Protein AF-A0A353ZVW0-F1 (afdb_monomer)

Solvent-accessible surface area (backbone atoms only — not comparable to full-atom values): 3473 Å² total; per-residue (Å²): 102,70,67,48,33,52,50,25,49,48,53,58,69,40,31,81,78,57,34,72,87,51,35,49,62,53,50,53,54,50,49,53,53,43,49,54,52,49,74,71,34,94,65,80,62,56,88,47,67,38,59,24,19,83,59,72,44,64,84,129

Sequence (60 aa):
RKLITALAGLVTSAAPEIGSQHAGPLRDGLRSLQLAFREESVIPDAPGKGPGEKYTGAVN

Mean predicted aligned error: 7.28 Å

pLDDT: mean 73.35, std 7.21, range [55.09, 83.62]

Nearest PDB structures (foldseek):
  7rq8-assembly2_2t  TM=7.071E-01  e=5.970E+00  Thermus thermophilus HB8
  4v48-assembly1_BT  TM=7.092E-01  e=8.240E+00  Escherichia coli
  2jqk-assembly1_A  TM=7.392E-01  e=9.374E+00  Homo sapiens

Foldseek 3Di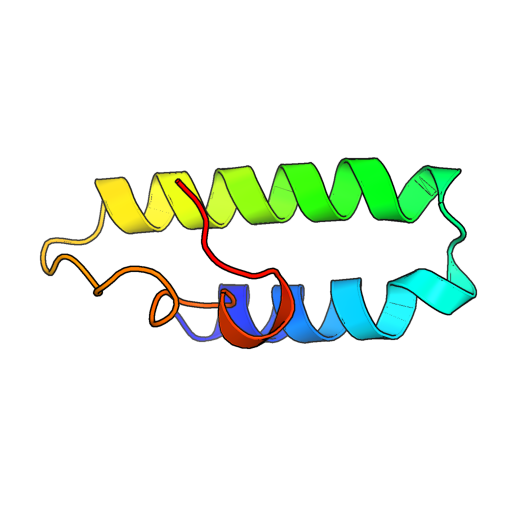:
DVVLLVLLVVLLVCDVVVDPVPSVVSLVVSLVVQVVCCVVDPDRDPFCRTRSCVRNPGRD

Secondary structure (DSSP, 8-state):
-HHHHHHHHHHHHHHHHHHHHHHHHHHHHHHHHHHHHHHS-SS-PPTT-STTHHHH----

Structure (mmCIF, N/CA/C/O backbone):
data_AF-A0A353ZVW0-F1
#
_entry.id   AF-A0A353ZVW0-F1
#
loop_
_atom_site.group_PDB
_atom_site.id
_atom_site.type_symbol
_atom_site.label_atom_id
_atom_site.label_alt_id
_atom_site.label_comp_id
_atom_site.label_asym_id
_atom_site.label_entity_id
_atom_site.label_seq_id
_atom_site.pdbx_PDB_ins_code
_atom_site.Cartn_x
_atom_site.Cartn_y
_atom_site.Cartn_z
_atom_site.occupancy
_atom_site.B_iso_or_equiv
_atom_site.auth_seq_id
_atom_site.auth_comp_id
_atom_site.auth_asym_id
_atom_site.auth_atom_id
_atom_site.pdbx_PDB_model_num
ATOM 1 N N . ARG A 1 1 ? -12.541 2.412 3.607 1.00 67.12 1 ARG A N 1
ATOM 2 C CA . ARG A 1 1 ? -12.009 1.030 3.450 1.00 67.12 1 ARG A CA 1
ATOM 3 C C . ARG A 1 1 ? -11.981 0.550 1.984 1.00 67.12 1 ARG A C 1
ATOM 5 O O . ARG A 1 1 ? -10.906 0.206 1.526 1.00 67.12 1 ARG A O 1
ATOM 12 N N . LYS A 1 2 ? -13.091 0.589 1.215 1.00 67.75 2 LYS A N 1
ATOM 13 C CA . LYS A 1 2 ? -13.146 0.105 -0.195 1.00 67.75 2 LYS A CA 1
ATOM 14 C C . LYS A 1 2 ? -12.193 0.820 -1.176 1.00 67.75 2 LYS A C 1
ATOM 16 O O . LYS A 1 2 ? -11.576 0.157 -1.998 1.00 67.75 2 LYS A O 1
ATOM 21 N N . LEU A 1 3 ? -12.041 2.145 -1.062 1.00 72.25 3 LEU A N 1
ATOM 22 C CA . LEU A 1 3 ? -11.178 2.942 -1.952 1.00 72.25 3 LEU A CA 1
ATOM 23 C C . LEU A 1 3 ? -9.691 2.565 -1.843 1.00 72.25 3 LEU A C 1
ATOM 25 O O . LEU A 1 3 ? -9.022 2.419 -2.856 1.00 72.25 3 LEU A O 1
ATOM 29 N N . ILE A 1 4 ? -9.195 2.326 -0.628 1.00 76.50 4 ILE A N 1
ATOM 30 C CA . ILE A 1 4 ? -7.796 1.941 -0.374 1.00 76.50 4 ILE A CA 1
ATOM 31 C C . ILE A 1 4 ? -7.513 0.555 -0.948 1.00 76.50 4 ILE A C 1
ATOM 33 O O . ILE A 1 4 ? -6.476 0.328 -1.556 1.00 76.50 4 ILE A O 1
ATOM 37 N N . THR A 1 5 ? -8.459 -0.376 -0.803 1.00 74.88 5 THR A N 1
ATOM 38 C CA . THR A 1 5 ? -8.347 -1.711 -1.400 1.00 74.88 5 THR A CA 1
ATOM 39 C C . THR A 1 5 ? -8.326 -1.654 -2.927 1.00 74.88 5 THR A C 1
ATOM 41 O O . THR A 1 5 ? -7.552 -2.384 -3.540 1.00 74.88 5 THR A O 1
ATOM 44 N N . ALA A 1 6 ? -9.135 -0.784 -3.539 1.00 78.25 6 ALA A N 1
ATOM 45 C CA . ALA A 1 6 ? -9.120 -0.573 -4.984 1.00 78.25 6 ALA A CA 1
ATOM 46 C C . ALA A 1 6 ? -7.791 0.042 -5.456 1.00 78.25 6 ALA A C 1
ATOM 48 O O . ALA A 1 6 ? -7.209 -0.445 -6.422 1.00 78.25 6 ALA A O 1
ATOM 49 N N . LEU A 1 7 ? -7.272 1.044 -4.734 1.00 78.38 7 LEU A N 1
ATOM 50 C CA . LEU A 1 7 ? -5.977 1.663 -5.031 1.00 78.38 7 LEU A CA 1
ATOM 51 C C . LEU A 1 7 ? -4.826 0.658 -4.877 1.00 78.38 7 LEU A C 1
ATOM 53 O O . LEU A 1 7 ? -3.935 0.609 -5.715 1.00 78.38 7 LEU A O 1
ATOM 57 N N . ALA A 1 8 ? -4.880 -0.192 -3.851 1.00 81.12 8 ALA A N 1
ATOM 58 C CA . ALA A 1 8 ? -3.904 -1.252 -3.638 1.00 81.12 8 ALA A CA 1
ATOM 59 C C . ALA A 1 8 ? -3.907 -2.295 -4.758 1.00 81.12 8 ALA A C 1
ATOM 61 O O . ALA A 1 8 ? -2.841 -2.686 -5.226 1.00 81.12 8 ALA A O 1
ATOM 62 N N . GLY A 1 9 ? -5.088 -2.689 -5.240 1.00 81.19 9 GLY A N 1
ATOM 63 C CA . GLY A 1 9 ? -5.199 -3.533 -6.429 1.00 81.19 9 GLY A CA 1
ATOM 64 C C . GLY A 1 9 ? -4.604 -2.856 -7.665 1.00 81.19 9 GLY A C 1
ATOM 65 O O . GLY A 1 9 ? -3.793 -3.461 -8.358 1.00 81.19 9 GLY A O 1
ATOM 66 N N . LEU A 1 10 ? -4.939 -1.583 -7.899 1.00 80.69 10 LEU A N 1
ATOM 67 C CA . LEU A 1 10 ? -4.447 -0.824 -9.048 1.00 80.69 10 LEU A CA 1
ATOM 68 C C . LEU A 1 10 ? -2.920 -0.686 -9.039 1.00 80.69 10 LEU A C 1
ATOM 70 O O . LEU A 1 10 ? -2.285 -0.988 -10.040 1.00 80.69 10 LEU A O 1
ATOM 74 N N . VAL A 1 11 ? -2.321 -0.273 -7.920 1.00 79.94 11 VAL A N 1
ATOM 75 C CA . VAL A 1 11 ? -0.866 -0.069 -7.810 1.00 79.94 11 VAL A CA 1
ATOM 76 C C . VAL A 1 11 ? -0.115 -1.392 -7.946 1.00 79.94 11 VAL A C 1
ATOM 78 O O . VAL A 1 11 ? 0.907 -1.447 -8.628 1.00 79.94 11 VAL A O 1
ATOM 81 N N . THR A 1 12 ? -0.618 -2.475 -7.348 1.00 79.56 12 THR A N 1
ATOM 82 C CA . THR A 1 12 ? 0.016 -3.796 -7.462 1.00 79.56 12 THR A CA 1
ATOM 83 C C . THR A 1 12 ? -0.097 -4.364 -8.877 1.00 79.56 12 THR A C 1
ATOM 85 O O . THR A 1 12 ? 0.886 -4.909 -9.377 1.00 79.56 12 THR A O 1
ATOM 88 N N . SER A 1 13 ? -1.238 -4.191 -9.550 1.00 81.38 13 SER A N 1
ATOM 89 C CA . SER A 1 13 ? -1.426 -4.614 -10.944 1.00 81.38 13 SER A CA 1
ATOM 90 C C . SER A 1 13 ? -0.694 -3.727 -11.954 1.00 81.38 13 SER A C 1
ATOM 92 O O . SER A 1 13 ? -0.253 -4.237 -12.978 1.00 81.38 13 SER A O 1
ATOM 94 N N . ALA A 1 14 ? -0.533 -2.431 -11.675 1.00 78.56 14 ALA A N 1
ATOM 95 C CA . ALA A 1 14 ? 0.161 -1.487 -12.552 1.00 78.56 14 ALA A CA 1
ATOM 96 C C . ALA A 1 14 ? 1.684 -1.475 -12.346 1.00 78.56 14 ALA A C 1
ATOM 98 O O . ALA A 1 14 ? 2.407 -1.012 -13.221 1.00 78.56 14 ALA A O 1
ATOM 99 N N . ALA A 1 15 ? 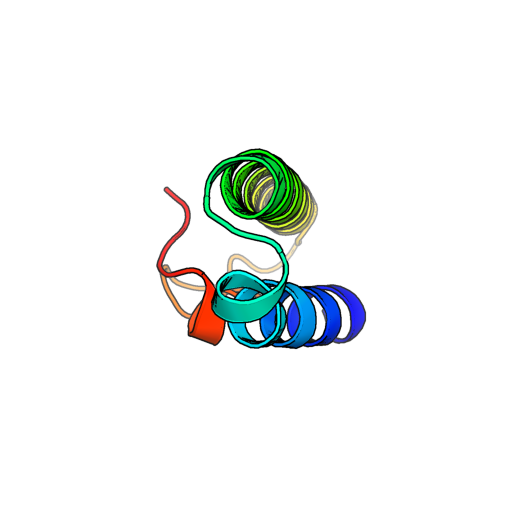2.195 -2.006 -11.229 1.00 75.94 15 ALA A N 1
ATOM 100 C CA . ALA A 1 15 ? 3.627 -2.095 -10.935 1.00 75.94 15 ALA A CA 1
ATOM 101 C C . ALA A 1 15 ? 4.513 -2.666 -12.071 1.00 75.94 15 ALA A C 1
ATOM 103 O O . ALA A 1 15 ? 5.590 -2.105 -12.280 1.00 75.94 15 ALA A O 1
ATOM 104 N N . PRO A 1 16 ? 4.129 -3.737 -12.801 1.00 76.38 16 PRO A N 1
ATOM 105 C CA . PRO A 1 16 ? 4.909 -4.220 -13.944 1.00 76.38 16 PRO A CA 1
ATOM 106 C C . PRO A 1 16 ? 4.883 -3.276 -15.157 1.00 76.38 16 PRO A C 1
ATOM 108 O O . PRO A 1 16 ? 5.856 -3.244 -15.901 1.00 76.38 16 PRO A O 1
ATOM 111 N N . GLU A 1 17 ? 3.817 -2.493 -15.338 1.00 80.00 17 GLU A N 1
ATOM 112 C CA . GLU A 1 17 ? 3.641 -1.581 -16.483 1.00 80.00 17 GLU A CA 1
ATOM 113 C C . GLU A 1 17 ? 4.387 -0.252 -16.288 1.00 80.00 17 GLU A C 1
ATOM 115 O O . GLU A 1 17 ? 4.976 0.285 -17.220 1.00 80.00 17 GLU A O 1
ATOM 120 N N . ILE A 1 18 ? 4.387 0.286 -15.065 1.00 73.25 18 ILE A N 1
ATOM 121 C CA . ILE A 1 18 ? 4.947 1.616 -14.757 1.00 73.25 18 ILE A CA 1
ATOM 122 C C . ILE A 1 18 ? 6.425 1.589 -14.335 1.00 73.25 18 ILE A C 1
ATOM 124 O O . ILE A 1 18 ? 7.026 2.642 -14.124 1.00 73.25 18 ILE A O 1
ATOM 128 N N . GLY A 1 19 ? 7.023 0.401 -14.208 1.00 70.06 19 GLY A N 1
ATOM 129 C CA . GLY A 1 19 ? 8.416 0.230 -13.796 1.00 70.06 19 GLY A CA 1
ATOM 130 C C . GLY A 1 19 ? 8.698 0.652 -12.345 1.00 70.06 19 GLY A C 1
ATOM 131 O O . GLY A 1 19 ? 7.922 1.349 -11.686 1.00 70.06 19 GLY A O 1
ATOM 132 N N . SER A 1 20 ? 9.849 0.232 -11.810 1.00 69.00 20 SER A N 1
ATOM 133 C CA . SER A 1 20 ? 10.242 0.496 -10.412 1.00 69.00 20 SER A CA 1
ATOM 134 C C . SER A 1 20 ? 10.327 1.989 -10.069 1.00 69.00 20 SER A C 1
ATOM 136 O O . SER A 1 20 ? 10.084 2.368 -8.924 1.00 69.00 20 SER A O 1
ATOM 138 N N . GLN A 1 21 ? 10.613 2.828 -11.067 1.00 77.56 21 GLN A N 1
ATOM 139 C CA . GLN A 1 21 ? 10.796 4.271 -10.930 1.00 77.56 21 GLN A CA 1
ATOM 140 C C . GLN A 1 21 ? 9.504 5.008 -10.537 1.00 77.56 21 GLN A C 1
ATOM 142 O O . GLN A 1 21 ? 9.562 5.983 -9.792 1.00 77.56 21 GLN A O 1
ATOM 147 N N . HIS A 1 22 ? 8.339 4.513 -10.970 1.00 73.94 22 HIS A N 1
ATOM 148 C CA . HIS A 1 22 ? 7.033 5.069 -10.600 1.00 73.94 22 HIS A CA 1
ATOM 149 C C . HIS A 1 22 ? 6.281 4.192 -9.588 1.00 73.94 22 HIS A C 1
ATOM 151 O O . HIS A 1 22 ? 5.523 4.710 -8.768 1.00 73.94 22 HIS A O 1
ATOM 157 N N . ALA A 1 23 ? 6.520 2.876 -9.583 1.00 74.94 23 ALA A N 1
ATOM 158 C CA . ALA A 1 23 ? 5.863 1.953 -8.658 1.00 74.94 23 ALA A CA 1
ATOM 159 C C . ALA A 1 23 ? 6.301 2.139 -7.193 1.00 74.94 23 ALA A C 1
ATOM 161 O O . ALA A 1 23 ? 5.491 1.922 -6.293 1.00 74.94 23 ALA A O 1
ATOM 162 N N . GLY A 1 24 ? 7.555 2.536 -6.940 1.00 77.75 24 GLY A N 1
ATOM 163 C CA . GLY A 1 24 ? 8.071 2.778 -5.584 1.00 77.75 24 GLY A CA 1
ATOM 164 C C . GLY A 1 24 ? 7.313 3.892 -4.847 1.00 77.75 24 GLY A C 1
ATOM 165 O O . GLY A 1 24 ? 6.636 3.598 -3.862 1.00 77.75 24 GLY A O 1
ATOM 166 N N . PRO A 1 25 ? 7.313 5.135 -5.370 1.00 80.69 25 PRO A N 1
ATOM 167 C CA . PRO A 1 25 ? 6.603 6.256 -4.749 1.00 80.69 25 PRO A CA 1
ATOM 168 C C . PRO A 1 25 ? 5.097 6.014 -4.573 1.00 80.69 25 PRO A C 1
ATOM 170 O O . PRO A 1 25 ? 4.506 6.449 -3.588 1.00 80.69 25 PRO A O 1
ATOM 173 N N . LEU A 1 26 ? 4.463 5.296 -5.509 1.00 80.81 26 LEU A N 1
ATOM 174 C CA . LEU A 1 26 ? 3.039 4.954 -5.422 1.00 80.81 26 LEU A CA 1
ATOM 175 C C . LEU A 1 26 ? 2.743 3.936 -4.315 1.00 80.81 26 LEU A C 1
ATOM 177 O O . LEU A 1 26 ? 1.723 4.056 -3.634 1.00 80.81 26 LEU A O 1
ATOM 181 N N . ARG A 1 27 ? 3.624 2.949 -4.111 1.00 80.88 27 ARG A N 1
ATOM 182 C CA . ARG A 1 27 ? 3.515 2.005 -2.988 1.00 80.88 27 ARG A CA 1
ATOM 183 C C . ARG A 1 27 ? 3.714 2.709 -1.655 1.00 80.88 27 ARG A C 1
ATOM 185 O O . ARG A 1 27 ? 2.937 2.460 -0.738 1.00 80.88 27 ARG A O 1
ATOM 192 N N . ASP A 1 28 ? 4.687 3.609 -1.570 1.00 81.69 28 ASP A N 1
ATOM 193 C CA . ASP A 1 28 ? 4.952 4.371 -0.349 1.00 81.69 28 ASP A CA 1
ATOM 194 C C . ASP A 1 28 ? 3.797 5.329 -0.021 1.00 81.69 28 ASP A C 1
ATOM 196 O O . ASP A 1 28 ? 3.328 5.366 1.115 1.00 81.69 28 ASP A O 1
ATOM 200 N N . GLY A 1 29 ? 3.247 6.028 -1.019 1.00 83.38 29 GLY A N 1
ATOM 201 C CA . GLY A 1 29 ? 2.065 6.877 -0.840 1.00 83.38 29 GLY A CA 1
ATOM 202 C C . GLY A 1 29 ? 0.826 6.092 -0.395 1.00 83.38 29 GLY A C 1
ATOM 203 O O . GLY A 1 29 ? 0.106 6.517 0.511 1.00 83.38 29 GLY A O 1
ATOM 204 N N . LEU A 1 30 ? 0.598 4.911 -0.977 1.00 83.62 30 LEU A N 1
ATOM 205 C CA . LEU A 1 30 ? -0.469 4.006 -0.548 1.00 83.62 30 LEU A CA 1
ATOM 206 C C . LEU A 1 30 ? -0.239 3.494 0.882 1.00 83.62 30 LEU A C 1
ATOM 208 O O . LEU A 1 30 ? -1.197 3.412 1.649 1.00 83.62 30 LEU A O 1
ATOM 212 N N . ARG A 1 31 ? 1.008 3.203 1.261 1.00 81.81 31 ARG A N 1
ATOM 213 C CA . ARG A 1 31 ? 1.371 2.782 2.618 1.00 81.81 31 ARG A CA 1
ATOM 214 C C . ARG A 1 31 ? 1.088 3.878 3.647 1.00 81.81 31 ARG A C 1
ATOM 216 O O . ARG A 1 31 ? 0.482 3.594 4.677 1.00 81.81 31 ARG A O 1
ATOM 223 N N . SER A 1 32 ? 1.424 5.128 3.340 1.00 82.00 32 SER A N 1
ATOM 224 C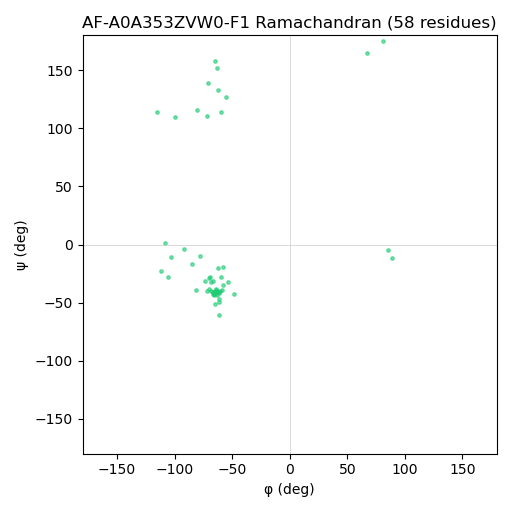 CA . SER A 1 32 ? 1.085 6.285 4.181 1.00 82.00 32 SER A CA 1
ATOM 225 C C . SER A 1 32 ? -0.428 6.469 4.328 1.00 82.00 32 SER A C 1
ATOM 227 O O . SER A 1 32 ? -0.919 6.713 5.427 1.00 82.00 32 SER A O 1
ATOM 229 N N . LEU A 1 33 ? -1.193 6.282 3.245 1.00 81.38 33 LEU A N 1
ATOM 230 C CA . LEU A 1 33 ? -2.658 6.328 3.287 1.00 81.38 33 LEU A CA 1
ATOM 231 C C . LEU A 1 33 ? -3.242 5.200 4.159 1.00 81.38 33 LEU A C 1
ATOM 233 O O . LEU A 1 33 ? -4.217 5.414 4.878 1.00 81.38 33 LEU A O 1
ATOM 237 N N . GLN A 1 34 ? -2.655 4.001 4.096 1.00 79.94 34 GLN A N 1
ATOM 238 C CA . GLN A 1 34 ? -3.033 2.857 4.931 1.00 79.94 34 GLN A CA 1
ATOM 239 C C . GLN A 1 34 ? -2.759 3.117 6.414 1.00 79.94 34 GLN A C 1
ATOM 241 O O . GLN A 1 34 ? -3.608 2.789 7.243 1.00 79.94 34 GLN A O 1
ATOM 246 N N . LEU A 1 35 ? -1.619 3.736 6.734 1.00 80.00 35 LEU A N 1
ATOM 247 C CA . LEU A 1 35 ? -1.251 4.108 8.098 1.00 80.00 35 LEU A CA 1
ATOM 248 C C . LEU A 1 35 ? -2.211 5.162 8.666 1.00 80.00 35 LEU A C 1
ATOM 250 O O . LEU A 1 35 ? -2.817 4.927 9.705 1.00 80.00 35 LEU A O 1
ATOM 254 N N . ALA A 1 36 ? -2.450 6.253 7.932 1.00 80.81 36 ALA A N 1
ATOM 255 C CA . ALA A 1 36 ? -3.367 7.312 8.356 1.00 80.81 36 ALA A CA 1
ATOM 256 C C . ALA A 1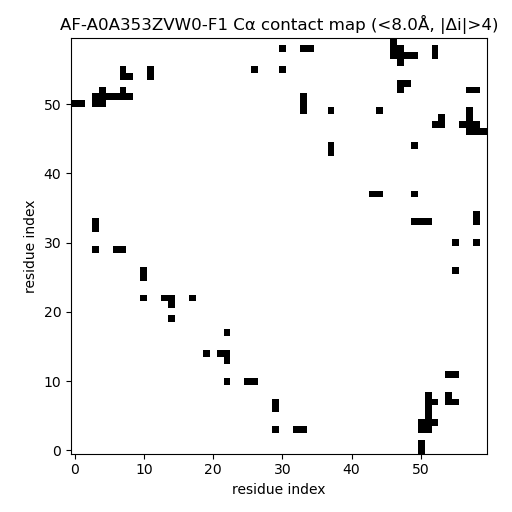 36 ? -4.793 6.781 8.591 1.00 80.81 36 ALA A C 1
ATOM 258 O O . ALA A 1 36 ? -5.455 7.149 9.557 1.00 80.81 36 ALA A O 1
ATOM 259 N N . PHE A 1 37 ? -5.266 5.854 7.748 1.00 74.00 37 PHE A N 1
ATOM 260 C CA . PHE A 1 37 ? -6.563 5.203 7.960 1.00 74.00 37 PHE A CA 1
ATOM 261 C C . PHE A 1 37 ? -6.586 4.252 9.152 1.00 74.00 37 PHE A C 1
ATOM 263 O O . PHE A 1 37 ? -7.657 4.033 9.713 1.00 74.00 37 PHE A O 1
ATOM 270 N N . ARG A 1 38 ? -5.452 3.640 9.499 1.00 74.25 38 ARG A N 1
ATOM 271 C CA . ARG A 1 38 ? -5.328 2.791 10.684 1.00 74.25 38 ARG A CA 1
ATOM 272 C C . ARG A 1 38 ? -5.344 3.635 11.957 1.00 74.25 38 ARG A C 1
ATOM 274 O O . ARG A 1 38 ? -5.998 3.226 12.908 1.00 74.25 38 ARG A O 1
ATOM 281 N N . GLU A 1 39 ? -4.681 4.789 11.953 1.00 75.88 39 GLU A N 1
ATOM 282 C CA . GLU A 1 39 ? -4.673 5.746 13.069 1.00 75.88 39 GLU A CA 1
ATOM 283 C C . GLU A 1 39 ? -6.051 6.384 13.297 1.00 75.88 39 GLU A C 1
ATOM 285 O O . GLU A 1 39 ? -6.503 6.475 14.434 1.00 75.88 39 GLU A O 1
ATOM 290 N N . GLU A 1 40 ? -6.762 6.742 12.225 1.00 75.25 40 GLU A N 1
ATOM 291 C CA . GLU A 1 40 ? -8.139 7.264 12.295 1.00 75.25 40 GLU A CA 1
ATOM 292 C C . GLU A 1 40 ? -9.210 6.175 12.505 1.00 75.25 40 GLU A C 1
ATOM 294 O O . GLU A 1 40 ? -10.387 6.462 12.740 1.00 75.25 40 GLU A O 1
ATOM 299 N N . SER A 1 41 ? -8.858 4.889 12.405 1.00 65.00 41 SER A N 1
ATOM 300 C CA . SER A 1 41 ? -9.838 3.818 12.590 1.00 65.00 41 SER A CA 1
ATOM 301 C C . SER A 1 41 ? -10.072 3.549 14.072 1.00 65.00 41 SER A C 1
ATOM 303 O O . SER A 1 41 ? -9.227 2.999 14.770 1.00 65.00 41 SER A O 1
ATOM 305 N N . VAL A 1 42 ? -11.303 3.805 14.519 1.00 65.38 42 VAL A N 1
ATOM 306 C CA . VAL A 1 42 ? -11.816 3.480 15.868 1.00 65.38 42 VAL A CA 1
ATOM 307 C C . VAL A 1 42 ? -11.716 1.976 16.195 1.00 65.38 42 VAL A C 1
ATOM 309 O O . VAL A 1 42 ? -11.755 1.577 17.355 1.00 65.38 42 VAL A O 1
ATOM 312 N N . ILE A 1 43 ? -11.582 1.124 15.171 1.00 64.38 43 ILE A N 1
ATOM 313 C CA . ILE A 1 43 ? -11.397 -0.325 15.304 1.00 64.38 43 ILE A CA 1
ATOM 314 C C . ILE A 1 43 ? -10.008 -0.680 14.753 1.00 64.38 43 ILE A C 1
ATOM 316 O O . ILE A 1 43 ? -9.811 -0.547 13.538 1.00 64.38 43 ILE A O 1
ATOM 320 N N . PRO A 1 44 ? -9.063 -1.143 15.591 1.00 61.00 44 PRO A N 1
ATOM 321 C CA . PRO A 1 44 ? -7.749 -1.560 15.126 1.00 61.00 44 PRO A CA 1
ATOM 322 C C . PRO A 1 44 ? -7.869 -2.881 14.358 1.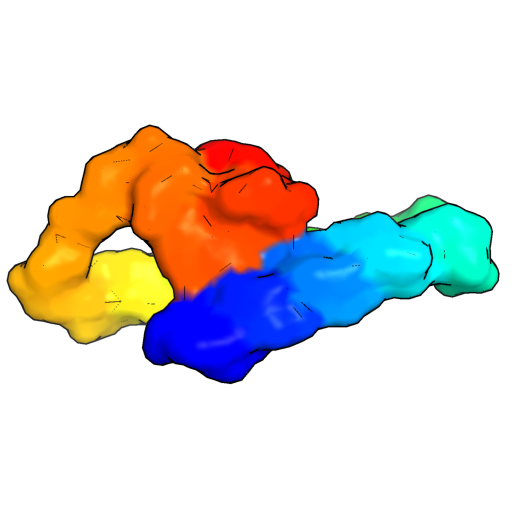00 61.00 44 PRO A C 1
ATOM 324 O O . PRO A 1 44 ? -8.162 -3.932 14.928 1.00 61.00 44 PRO A O 1
ATOM 327 N N . ASP A 1 45 ? -7.653 -2.825 13.044 1.00 64.75 45 ASP A N 1
ATOM 328 C CA . ASP A 1 45 ? -7.533 -4.022 12.216 1.00 64.75 45 ASP A CA 1
ATOM 329 C C . ASP A 1 45 ? -6.189 -4.722 12.529 1.00 64.75 45 ASP A C 1
ATOM 331 O O . ASP A 1 45 ? -5.157 -4.075 12.726 1.00 64.75 45 ASP A O 1
ATOM 335 N N . ALA A 1 46 ? -6.197 -6.058 12.614 1.00 61.94 46 ALA A N 1
ATOM 336 C CA . ALA A 1 46 ? -4.990 -6.844 12.885 1.00 61.94 46 ALA A CA 1
ATOM 337 C C . ALA A 1 46 ? -3.940 -6.677 11.761 1.00 61.94 46 ALA A C 1
ATOM 339 O O . ALA A 1 46 ? -4.330 -6.487 10.605 1.00 61.94 46 ALA A O 1
ATOM 340 N N . PRO A 1 47 ? -2.629 -6.811 12.052 1.00 63.09 47 PRO A N 1
ATOM 341 C CA . PRO A 1 47 ? -1.573 -6.689 11.044 1.00 63.09 47 PRO A CA 1
ATOM 342 C C . PRO A 1 47 ? -1.797 -7.650 9.868 1.00 63.09 47 PRO A C 1
ATOM 344 O O . PRO A 1 47 ? -1.985 -8.852 10.069 1.00 63.09 47 PRO A O 1
ATOM 347 N N . GLY A 1 48 ? -1.802 -7.133 8.641 1.00 63.94 48 GLY A N 1
ATOM 348 C CA . GLY A 1 48 ? -2.070 -7.900 7.420 1.00 63.94 48 GLY A CA 1
ATOM 349 C C . GLY A 1 48 ? -3.556 -8.051 7.058 1.00 63.94 48 GLY A C 1
ATOM 350 O O . GLY A 1 48 ? -3.867 -8.605 6.001 1.00 63.94 48 GLY A O 1
ATOM 351 N N . LYS A 1 49 ? -4.487 -7.575 7.898 1.00 65.44 49 LYS A N 1
ATOM 352 C CA . LYS A 1 49 ? -5.938 -7.536 7.611 1.00 65.44 49 LYS A CA 1
ATOM 353 C C . LYS A 1 49 ? -6.470 -6.127 7.346 1.00 65.44 49 LYS A C 1
ATOM 355 O O . LYS A 1 49 ? -7.663 -5.968 7.081 1.00 65.44 49 LYS A O 1
ATOM 360 N N . GLY A 1 50 ? -5.603 -5.125 7.381 1.00 67.94 50 GLY A N 1
ATOM 361 C CA . GLY A 1 50 ? -5.929 -3.748 7.079 1.00 67.94 50 GLY A CA 1
ATOM 362 C C . GLY A 1 50 ? -6.343 -3.539 5.617 1.00 67.94 50 GLY A C 1
ATOM 363 O O . GLY A 1 50 ? -6.031 -4.333 4.717 1.00 67.94 50 GLY A O 1
ATOM 364 N N . PRO A 1 51 ? -7.075 -2.451 5.337 1.00 66.19 51 PRO A N 1
ATOM 365 C CA . PRO A 1 51 ? -7.567 -2.155 4.000 1.00 66.19 51 PRO A CA 1
ATOM 366 C C . PRO A 1 51 ? -6.410 -2.007 2.997 1.00 66.19 51 PRO A C 1
ATOM 368 O O . PRO A 1 51 ? -5.614 -1.079 3.060 1.00 66.19 51 PRO A O 1
ATOM 371 N N . GLY A 1 52 ? -6.333 -2.932 2.036 1.00 66.50 52 GLY A N 1
ATOM 372 C CA . GLY A 1 52 ? -5.297 -2.952 0.994 1.00 66.50 52 GLY A CA 1
ATOM 373 C C . GLY A 1 52 ? -4.015 -3.720 1.355 1.00 66.50 52 GLY A C 1
ATOM 374 O O . GLY A 1 52 ? -3.257 -4.035 0.443 1.00 66.50 52 GLY A O 1
ATOM 375 N N . GLU A 1 53 ? -3.810 -4.117 2.620 1.00 73.38 53 GLU A N 1
ATOM 376 C CA . GLU A 1 53 ? -2.644 -4.924 3.047 1.00 73.38 53 GLU A CA 1
ATOM 377 C C . GLU A 1 53 ? -2.601 -6.302 2.373 1.00 73.38 53 GLU A C 1
ATOM 379 O O . GLU A 1 53 ? -1.537 -6.897 2.223 1.00 73.38 53 GLU A O 1
ATOM 384 N N . LYS A 1 54 ? -3.746 -6.776 1.861 1.00 68.50 54 LYS A N 1
ATOM 385 C CA . LYS A 1 54 ? -3.827 -7.957 0.989 1.00 68.50 54 LYS A CA 1
ATOM 386 C C . LYS A 1 54 ? -2.899 -7.859 -0.234 1.00 68.50 54 LYS A C 1
ATOM 388 O O . LYS A 1 54 ? -2.437 -8.889 -0.714 1.00 68.50 54 LYS A O 1
ATOM 393 N N . TYR A 1 55 ? -2.667 -6.653 -0.757 1.00 66.94 55 TYR A N 1
ATOM 394 C CA . TYR A 1 55 ? -1.884 -6.427 -1.977 1.00 66.94 55 TYR A CA 1
ATOM 395 C C . TYR A 1 55 ? -0.547 -5.722 -1.721 1.00 66.94 55 TYR A C 1
ATOM 397 O O . TYR A 1 55 ? 0.353 -5.849 -2.549 1.00 66.94 55 TYR A O 1
ATOM 405 N N . THR A 1 56 ? -0.416 -4.988 -0.610 1.00 68.19 56 THR A N 1
ATOM 406 C CA . THR A 1 56 ? 0.808 -4.251 -0.2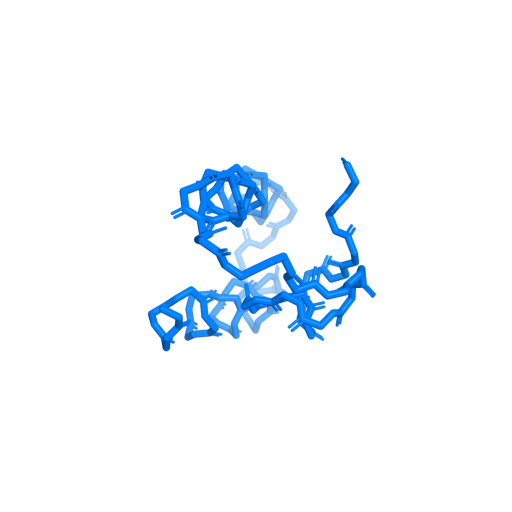40 1.00 68.19 56 THR A CA 1
ATOM 407 C C . THR A 1 56 ? 1.648 -4.925 0.844 1.00 68.19 56 THR A C 1
ATOM 409 O O . THR A 1 56 ? 2.794 -4.530 1.046 1.00 68.19 56 THR A O 1
ATOM 412 N N . GLY A 1 57 ? 1.123 -5.957 1.510 1.00 68.00 57 GLY A N 1
ATOM 413 C CA . GLY A 1 57 ? 1.742 -6.555 2.692 1.00 68.00 57 GLY A CA 1
ATOM 414 C C . GLY A 1 57 ? 1.449 -5.761 3.968 1.00 68.00 57 GLY A C 1
ATOM 415 O O . GLY A 1 57 ? 0.819 -4.704 3.930 1.00 68.00 57 GLY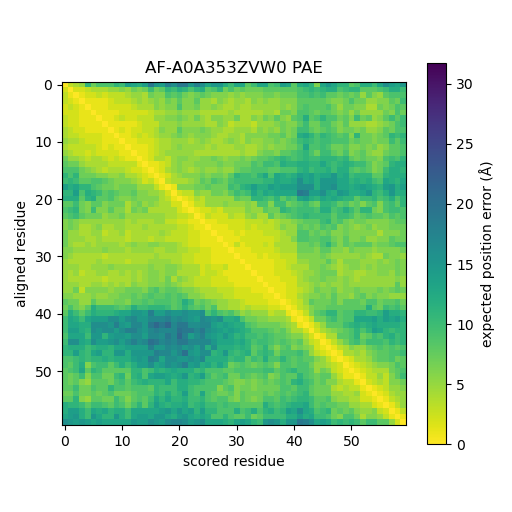 A O 1
ATOM 416 N N . ALA A 1 58 ? 1.892 -6.295 5.110 1.00 61.00 58 ALA A N 1
ATOM 417 C CA . ALA A 1 58 ? 1.688 -5.651 6.402 1.00 61.00 58 ALA A CA 1
ATOM 418 C C . ALA A 1 58 ? 2.399 -4.287 6.457 1.00 61.00 58 ALA A C 1
ATOM 420 O O . ALA A 1 58 ? 3.572 -4.141 6.078 1.00 61.00 58 ALA A O 1
ATOM 421 N N . VAL A 1 59 ? 1.672 -3.286 6.931 1.00 61.50 59 VAL A N 1
ATOM 422 C CA . VAL A 1 59 ? 2.184 -1.955 7.228 1.00 61.50 59 VAL A CA 1
ATOM 423 C C . VAL A 1 59 ? 2.412 -1.896 8.738 1.00 61.50 59 VAL A C 1
ATOM 425 O O . VAL A 1 59 ? 1.458 -1.958 9.518 1.00 61.5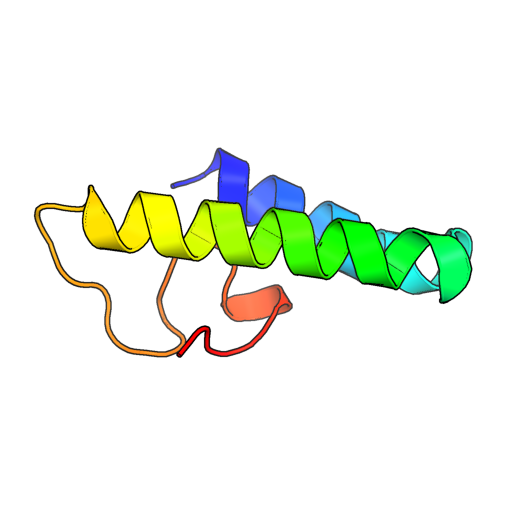0 59 VAL A O 1
ATOM 428 N N . ASN A 1 60 ? 3.689 -1.859 9.12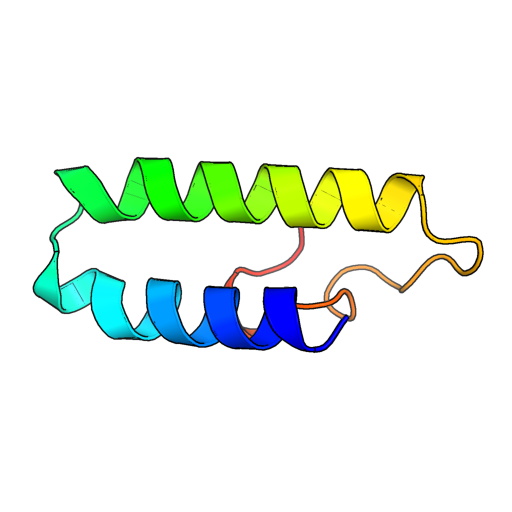4 1.00 55.09 60 ASN A N 1
ATOM 429 C CA . ASN A 1 60 ? 4.154 -1.669 10.499 1.00 55.09 60 ASN A CA 1
ATOM 430 C C . ASN A 1 60 ? 4.672 -0.249 10.671 1.00 55.09 60 ASN A C 1
ATOM 432 O O . ASN A 1 60 ? 5.303 0.239 9.703 1.00 55.09 60 ASN A O 1
#

Radius of gyration: 11.32 Å; Cα contacts (8 Å, |Δi|>4): 55; chains: 1; bounding box: 24×15×32 Å